Protein AF-A0A2L2YPL8-F1 (afdb_monomer_lite)

Foldseek 3Di:
DVVCVLPAPDPDDPQDQPPHDPGDPVNNCCCPVVVPVVVCVVVVHDDDDDDDDDDPDDDLVVVLVVCVVSVPDPVVSVVVVVVD

Secondary structure (DSSP, 8-state):
-HHHHHHHSSSS-TT--TT-TT--HHHHHHHHIIIIIHHHHHTTPPP--------S---HHHHHHHHHHTT--HHHHHHHHHH-

Structure (mmCIF, N/CA/C/O backbone):
data_AF-A0A2L2YPL8-F1
#
_entry.id   AF-A0A2L2YPL8-F1
#
loop_
_atom_site.group_PDB
_atom_site.id
_atom_site.type_symbol
_atom_site.label_atom_id
_atom_site.label_alt_id
_atom_site.label_comp_id
_atom_site.label_asym_id
_atom_site.label_entity_id
_atom_site.label_seq_id
_atom_site.pdbx_PDB_ins_code
_atom_site.Cartn_x
_atom_site.Cartn_y
_atom_site.Cartn_z
_atom_site.occupancy
_atom_site.B_iso_or_equiv
_atom_site.auth_seq_id
_atom_site.auth_comp_id
_atom_site.auth_asym_id
_atom_site.auth_atom_id
_atom_site.pdbx_PDB_model_num
ATOM 1 N N . LYS A 1 1 ? 11.317 8.975 -16.033 1.00 42.66 1 LYS A N 1
ATOM 2 C CA . LYS A 1 1 ? 10.222 9.963 -15.848 1.00 42.66 1 LYS A CA 1
ATOM 3 C C . LYS A 1 1 ? 8.849 9.368 -16.190 1.00 42.66 1 LYS A C 1
ATOM 5 O O . LYS A 1 1 ? 8.028 9.330 -15.295 1.00 42.66 1 LYS A O 1
ATOM 10 N N . ILE A 1 2 ? 8.631 8.786 -17.378 1.00 47.00 2 ILE A N 1
ATOM 11 C CA . ILE A 1 2 ? 7.315 8.269 -17.836 1.00 47.00 2 ILE A CA 1
ATOM 12 C C . ILE A 1 2 ? 6.662 7.226 -16.892 1.00 47.00 2 ILE A C 1
ATOM 14 O O . ILE A 1 2 ? 5.504 7.389 -16.523 1.00 47.00 2 ILE A O 1
ATOM 18 N N . ILE A 1 3 ? 7.400 6.207 -16.428 1.00 50.69 3 ILE A N 1
ATOM 19 C CA . ILE A 1 3 ? 6.853 5.132 -15.563 1.00 50.69 3 ILE A CA 1
ATOM 20 C C . ILE A 1 3 ? 6.393 5.669 -14.197 1.00 50.69 3 ILE A C 1
ATOM 22 O O . ILE A 1 3 ? 5.313 5.338 -13.715 1.00 50.69 3 ILE A O 1
ATOM 26 N N . ALA A 1 4 ? 7.193 6.546 -13.587 1.00 49.59 4 ALA A N 1
ATOM 27 C CA . ALA A 1 4 ? 6.851 7.183 -12.318 1.00 49.59 4 ALA A CA 1
ATOM 28 C C . ALA A 1 4 ? 5.618 8.092 -12.459 1.00 49.59 4 ALA A C 1
ATOM 30 O O . ALA A 1 4 ? 4.768 8.120 -11.576 1.00 49.59 4 ALA A O 1
ATOM 31 N N . THR A 1 5 ? 5.479 8.792 -13.589 1.00 47.97 5 THR A N 1
ATOM 32 C CA . THR A 1 5 ? 4.342 9.6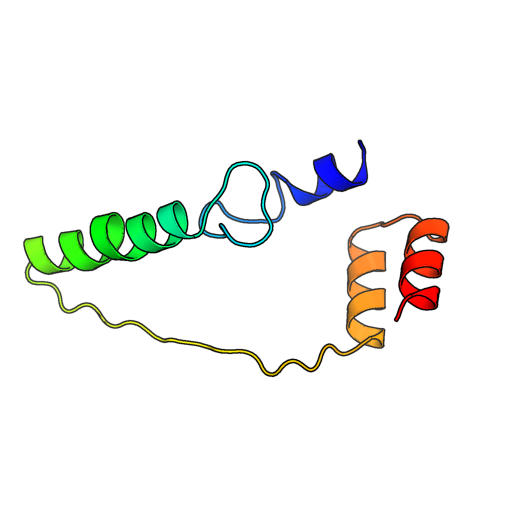87 -13.843 1.00 47.97 5 THR A CA 1
ATOM 33 C C . THR A 1 5 ? 3.030 8.931 -14.092 1.00 47.97 5 THR A C 1
ATOM 35 O O . THR A 1 5 ? 1.994 9.382 -13.608 1.00 47.97 5 THR A O 1
ATOM 38 N N . LEU A 1 6 ? 3.058 7.771 -14.764 1.00 51.66 6 LEU A N 1
ATOM 39 C CA . LEU A 1 6 ? 1.867 6.928 -14.969 1.00 51.66 6 LEU A CA 1
ATOM 40 C C . LEU A 1 6 ? 1.358 6.296 -13.661 1.00 51.66 6 LEU A C 1
ATOM 42 O O . LEU A 1 6 ? 0.153 6.237 -13.432 1.00 51.66 6 LEU A O 1
ATOM 46 N N . LEU A 1 7 ? 2.263 5.878 -12.771 1.00 53.69 7 LEU A N 1
ATOM 47 C CA . LEU A 1 7 ? 1.903 5.154 -11.545 1.00 53.69 7 LEU A CA 1
ATOM 48 C C . LEU A 1 7 ? 1.484 6.058 -10.373 1.00 53.69 7 LEU A C 1
ATOM 50 O O . LEU A 1 7 ? 0.754 5.616 -9.488 1.00 53.69 7 LEU A O 1
ATOM 54 N N . GLN A 1 8 ? 1.941 7.313 -10.315 1.00 53.19 8 GLN A N 1
ATOM 55 C CA . GLN A 1 8 ? 1.932 8.044 -9.040 1.00 53.19 8 GLN A CA 1
ATOM 56 C C . GLN A 1 8 ? 0.638 8.784 -8.678 1.00 53.19 8 GLN A C 1
ATOM 58 O O . GLN A 1 8 ? 0.447 9.044 -7.485 1.00 53.19 8 GLN A O 1
ATOM 63 N N . LYS A 1 9 ? -0.239 9.139 -9.632 1.00 52.28 9 LYS A N 1
ATOM 64 C CA . LYS A 1 9 ? -1.376 10.036 -9.316 1.00 52.28 9 LYS A CA 1
ATOM 65 C C . LYS A 1 9 ? -2.763 9.652 -9.839 1.00 52.28 9 LYS A C 1
ATOM 67 O O . LYS A 1 9 ? -3.724 10.089 -9.220 1.00 52.28 9 LYS A O 1
ATOM 72 N N . LYS A 1 10 ? -2.906 8.869 -10.918 1.00 58.69 10 LYS A N 1
ATOM 73 C CA . LYS A 1 10 ? -4.241 8.555 -11.482 1.00 58.69 10 LYS A CA 1
ATOM 74 C C . LYS A 1 10 ? -4.799 7.179 -11.108 1.00 58.69 10 LYS A C 1
ATOM 76 O O . LYS A 1 10 ? -6.007 7.058 -10.967 1.00 58.69 10 LYS A O 1
ATOM 81 N N . THR A 1 11 ? -3.953 6.169 -10.916 1.00 70.19 11 THR A N 1
ATOM 82 C CA . THR A 1 11 ? -4.423 4.778 -10.748 1.00 70.19 11 THR A CA 1
ATOM 83 C C . THR A 1 11 ? -4.541 4.348 -9.285 1.00 70.19 11 THR A C 1
ATOM 85 O O . THR A 1 11 ? -5.354 3.496 -8.946 1.00 70.19 11 THR A O 1
ATOM 88 N N . ILE A 1 12 ? -3.723 4.928 -8.403 1.00 77.19 12 ILE A N 1
ATOM 89 C CA . ILE A 1 12 ? -3.596 4.499 -7.008 1.00 77.19 12 ILE A CA 1
ATOM 90 C C . ILE A 1 12 ? -4.231 5.550 -6.095 1.00 77.19 12 ILE A C 1
ATOM 92 O O . ILE A 1 12 ? -3.788 6.701 -6.062 1.00 77.19 12 ILE A O 1
ATOM 96 N N . GLY A 1 13 ? -5.242 5.145 -5.321 1.00 79.44 13 GLY A N 1
ATOM 97 C CA . GLY A 1 13 ? -5.927 6.025 -4.374 1.00 79.44 13 GLY A CA 1
ATOM 98 C C . GLY A 1 13 ? -5.014 6.557 -3.263 1.00 79.44 13 GLY A C 1
ATOM 99 O O . GLY A 1 13 ? -3.943 6.016 -2.979 1.00 79.44 13 GLY A O 1
ATOM 100 N N . ASN A 1 14 ? -5.445 7.629 -2.597 1.00 82.06 14 ASN A N 1
ATOM 101 C CA . ASN A 1 14 ? -4.674 8.273 -1.522 1.00 82.06 14 ASN A CA 1
ATOM 102 C C . ASN A 1 14 ? -4.493 7.396 -0.271 1.00 82.06 14 ASN A C 1
ATOM 104 O O . ASN A 1 14 ? -3.666 7.725 0.574 1.00 82.06 14 ASN A O 1
ATOM 108 N N . TYR A 1 15 ? -5.240 6.294 -0.165 1.00 82.12 15 TYR A N 1
ATOM 109 C CA . TYR A 1 15 ? -5.147 5.329 0.930 1.00 82.12 15 TYR A CA 1
ATOM 110 C C . TYR A 1 15 ? -3.897 4.437 0.845 1.00 82.12 15 TYR A C 1
ATOM 112 O O . TYR A 1 15 ? -3.391 3.989 1.872 1.00 82.12 15 TYR A O 1
ATOM 120 N N . GLN A 1 16 ? -3.372 4.178 -0.359 1.00 84.75 16 GLN A N 1
ATOM 121 C CA . GLN A 1 16 ? -2.178 3.352 -0.526 1.00 84.75 16 GLN A CA 1
ATOM 122 C C . GLN A 1 16 ? -0.955 4.150 -0.081 1.00 84.75 16 GLN A C 1
ATOM 124 O O . GLN A 1 16 ? -0.646 5.181 -0.688 1.00 84.75 16 GLN A O 1
ATOM 129 N N . CYS A 1 17 ? -0.240 3.651 0.924 1.00 86.56 17 CYS A N 1
ATOM 130 C CA . CYS A 1 17 ? 0.994 4.270 1.413 1.00 86.56 17 CYS A CA 1
ATOM 131 C C . CYS A 1 17 ? 2.240 3.441 1.067 1.00 86.56 17 CYS A C 1
ATOM 133 O O . CYS A 1 17 ? 3.258 4.011 0.686 1.00 86.56 17 CYS A O 1
ATOM 135 N N . GLY A 1 18 ? 2.159 2.108 1.139 1.00 85.31 18 GLY A N 1
ATOM 136 C CA . GLY A 1 18 ? 3.285 1.222 0.827 1.00 85.31 18 GLY A CA 1
ATOM 137 C C . GLY A 1 18 ? 3.842 1.409 -0.590 1.00 85.31 18 GLY A C 1
ATOM 138 O O . GLY A 1 18 ? 3.086 1.616 -1.541 1.00 85.31 18 GLY A O 1
ATOM 139 N N . PHE A 1 19 ? 5.171 1.313 -0.720 1.00 83.50 19 PHE A N 1
ATOM 140 C CA . PHE A 1 19 ? 5.919 1.423 -1.984 1.00 83.50 19 PHE A CA 1
ATOM 141 C C . PHE A 1 19 ? 5.683 2.728 -2.769 1.00 83.50 19 PHE A C 1
ATOM 143 O O . PHE A 1 19 ? 5.880 2.770 -3.985 1.00 83.50 19 PHE A O 1
ATOM 150 N N . ARG A 1 20 ? 5.279 3.813 -2.093 1.00 84.00 20 ARG A N 1
ATOM 151 C CA . ARG A 1 20 ? 5.116 5.139 -2.703 1.00 84.00 20 ARG A CA 1
ATOM 152 C C . ARG A 1 20 ? 6.144 6.125 -2.173 1.00 84.00 20 ARG A C 1
ATOM 154 O O . ARG A 1 20 ? 6.433 6.187 -0.985 1.00 84.00 20 ARG A O 1
ATOM 161 N N . THR A 1 21 ? 6.651 6.957 -3.074 1.00 82.94 21 THR A N 1
ATOM 162 C CA . THR A 1 21 ? 7.489 8.101 -2.709 1.00 82.94 21 THR A CA 1
ATOM 163 C C . THR A 1 21 ? 6.710 9.057 -1.810 1.00 82.94 21 THR A C 1
ATOM 165 O O . THR A 1 21 ? 5.549 9.353 -2.102 1.00 82.94 21 THR A O 1
ATOM 168 N N . ALA A 1 22 ? 7.358 9.568 -0.761 1.00 85.69 22 ALA A N 1
ATOM 169 C CA . ALA A 1 22 ? 6.767 10.497 0.208 1.00 85.69 22 ALA A CA 1
ATOM 170 C C . ALA A 1 22 ? 5.527 9.957 0.955 1.00 85.69 22 ALA A C 1
ATOM 172 O O . ALA A 1 22 ? 4.687 10.732 1.406 1.00 85.69 22 ALA A O 1
ATOM 173 N N . ARG A 1 23 ? 5.403 8.630 1.083 1.00 87.44 23 ARG A N 1
ATOM 174 C CA . ARG A 1 23 ? 4.450 7.969 1.980 1.00 87.44 23 ARG A CA 1
ATOM 175 C C . ARG A 1 23 ? 5.180 6.912 2.794 1.00 87.44 23 ARG A C 1
ATOM 177 O O . ARG A 1 23 ? 6.007 6.172 2.269 1.00 87.44 23 ARG A O 1
ATOM 184 N N . SER A 1 24 ? 4.863 6.855 4.075 1.00 90.38 24 SER A N 1
ATOM 185 C CA . SER A 1 24 ? 5.479 5.966 5.050 1.00 90.38 24 SER A CA 1
ATOM 186 C C . SER A 1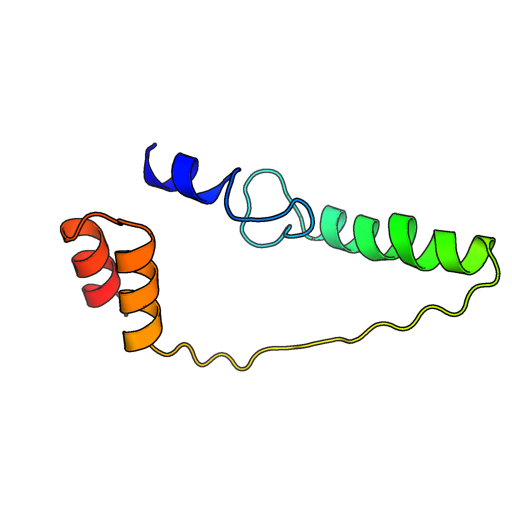 24 ? 4.442 5.056 5.702 1.00 90.38 24 SER A C 1
ATOM 188 O O . SER A 1 24 ? 3.232 5.279 5.622 1.00 90.38 24 SER A O 1
ATOM 190 N N . THR A 1 25 ? 4.921 4.035 6.408 1.00 90.81 25 THR A N 1
ATOM 191 C CA . THR A 1 25 ? 4.072 3.183 7.249 1.00 90.81 25 THR A CA 1
ATOM 192 C C . THR A 1 25 ? 3.386 3.989 8.356 1.00 90.81 25 THR A C 1
ATOM 194 O O . THR A 1 25 ? 2.266 3.665 8.744 1.00 90.81 25 THR A O 1
ATOM 197 N N . ILE A 1 26 ? 4.018 5.074 8.822 1.00 92.31 26 ILE A N 1
ATOM 198 C CA . ILE A 1 26 ? 3.451 5.985 9.824 1.00 92.31 26 ILE A CA 1
ATOM 199 C C . ILE A 1 26 ? 2.186 6.649 9.273 1.00 92.31 26 ILE A C 1
ATOM 201 O O . ILE A 1 26 ? 1.166 6.668 9.958 1.00 92.31 26 ILE A O 1
ATOM 205 N N . ASP A 1 27 ? 2.209 7.106 8.017 1.00 91.19 27 ASP A N 1
ATOM 206 C CA . ASP A 1 27 ? 1.036 7.711 7.370 1.00 91.19 27 ASP A CA 1
ATOM 207 C C . ASP A 1 27 ? -0.135 6.726 7.274 1.00 91.19 27 ASP A C 1
ATOM 209 O O . ASP A 1 27 ? -1.299 7.103 7.452 1.00 91.19 27 ASP A O 1
ATOM 213 N N . GLN A 1 28 ? 0.167 5.450 7.013 1.00 90.94 28 GLN A N 1
ATOM 214 C CA . GLN A 1 28 ? -0.843 4.400 6.928 1.00 90.94 28 GLN A CA 1
ATOM 215 C C . GLN A 1 28 ? -1.464 4.102 8.293 1.00 90.94 28 GLN A C 1
ATOM 217 O O . GLN A 1 28 ? -2.689 4.049 8.405 1.00 90.94 28 GLN A O 1
ATOM 222 N N . ILE A 1 29 ? -0.636 3.962 9.334 1.00 91.94 29 ILE A N 1
ATOM 223 C CA . ILE A 1 29 ? -1.100 3.745 10.709 1.00 91.94 29 ILE A CA 1
ATOM 224 C C . ILE A 1 29 ? -1.957 4.926 11.155 1.00 91.94 29 ILE A C 1
ATOM 226 O O . ILE A 1 29 ? -3.084 4.713 11.585 1.00 91.94 29 ILE A O 1
ATOM 230 N N . PHE A 1 30 ? -1.472 6.158 10.982 1.00 92.19 30 PHE A N 1
ATOM 231 C CA . PHE A 1 30 ? -2.199 7.367 11.365 1.00 92.19 30 PHE A CA 1
ATOM 232 C C . PHE A 1 30 ? -3.557 7.479 10.658 1.00 92.19 30 PHE A C 1
ATOM 234 O O . PHE A 1 30 ? -4.559 7.843 11.274 1.00 92.19 30 PHE A O 1
ATOM 241 N N . SER A 1 31 ? -3.620 7.119 9.374 1.00 90.62 31 SER A N 1
ATOM 242 C CA . SER A 1 31 ? -4.877 7.120 8.621 1.00 90.62 31 SER A CA 1
ATOM 243 C C . SER A 1 31 ? -5.889 6.111 9.170 1.00 90.62 31 SER A C 1
ATOM 245 O O . SER A 1 31 ? -7.078 6.408 9.222 1.00 90.62 31 SER A O 1
ATOM 247 N N . ILE A 1 32 ? -5.445 4.934 9.607 1.00 91.44 32 ILE A N 1
ATOM 248 C CA . ILE A 1 32 ? -6.336 3.922 10.183 1.00 91.44 32 ILE A CA 1
ATOM 249 C C . ILE A 1 32 ? -6.756 4.330 11.601 1.00 91.44 32 ILE A C 1
ATOM 251 O O . ILE A 1 32 ? -7.947 4.395 11.902 1.00 91.44 32 ILE A O 1
ATOM 255 N N . THR A 1 33 ? -5.795 4.633 12.472 1.00 91.00 33 THR A N 1
ATOM 256 C CA . THR A 1 33 ? -6.044 4.846 13.902 1.00 91.00 33 THR A CA 1
ATOM 257 C C . THR A 1 33 ? -6.738 6.179 14.170 1.00 91.00 33 THR A C 1
ATOM 259 O O . THR A 1 33 ? -7.829 6.211 14.737 1.00 91.00 33 THR A O 1
ATOM 262 N N . SER A 1 34 ? -6.149 7.286 13.723 1.00 87.06 34 SER A N 1
ATOM 263 C CA . SER A 1 34 ? -6.639 8.631 14.032 1.00 87.06 34 SER A CA 1
ATOM 264 C C . SER A 1 34 ? -7.819 9.042 13.158 1.00 87.06 34 SER A C 1
ATOM 266 O O . SER A 1 34 ? -8.759 9.654 13.657 1.00 87.06 34 SER A O 1
ATOM 268 N N . ASN A 1 35 ? -7.804 8.715 11.861 1.00 85.94 35 ASN A N 1
ATOM 269 C CA . ASN A 1 35 ? -8.866 9.179 10.961 1.00 85.94 35 ASN A CA 1
ATOM 270 C C . ASN A 1 35 ? -10.078 8.248 10.909 1.00 85.94 35 ASN A C 1
ATOM 272 O O . ASN A 1 35 ? -11.163 8.739 10.597 1.00 85.94 35 ASN A O 1
ATOM 276 N N . MET A 1 36 ? -9.919 6.948 11.183 1.00 91.00 36 MET A N 1
ATOM 277 C CA . MET A 1 36 ? -11.040 6.003 11.192 1.00 91.00 36 MET A CA 1
ATOM 278 C C . MET A 1 36 ? -11.392 5.593 12.619 1.00 91.00 36 MET A C 1
ATOM 280 O O . MET A 1 36 ? -12.386 6.083 13.143 1.00 91.00 36 MET A O 1
ATOM 284 N N . VAL A 1 37 ? -10.569 4.778 13.285 1.00 93.69 37 VAL A N 1
ATOM 285 C CA . VAL A 1 37 ? -10.914 4.180 14.592 1.00 93.69 37 VAL A CA 1
ATOM 286 C C . VAL A 1 37 ? -11.369 5.233 15.604 1.00 93.69 37 VAL A C 1
ATOM 288 O O . VAL A 1 37 ? -12.443 5.100 16.189 1.00 93.69 37 VAL A O 1
ATOM 291 N N . LYS A 1 38 ? -10.599 6.316 15.761 1.00 93.81 38 LYS A N 1
ATOM 292 C CA . LYS A 1 38 ? -10.914 7.381 16.719 1.00 93.81 38 LYS A CA 1
ATOM 293 C C . LYS A 1 38 ? -12.246 8.078 16.422 1.00 93.81 38 LYS A C 1
ATOM 295 O O . LYS A 1 38 ? -13.018 8.299 17.345 1.00 93.81 38 LYS A O 1
ATOM 300 N N . LYS A 1 39 ? -12.559 8.366 15.154 1.00 93.50 39 LYS A N 1
ATOM 301 C CA . LYS A 1 39 ? -13.823 9.030 14.786 1.00 93.50 39 LYS A CA 1
ATOM 302 C C . LYS A 1 39 ? -15.044 8.169 15.088 1.00 93.50 39 LYS A C 1
ATOM 304 O O . LYS A 1 39 ? -16.049 8.676 15.569 1.00 93.50 39 LYS A O 1
ATOM 309 N N . PHE A 1 40 ? -14.959 6.872 14.803 1.00 93.94 40 PHE A N 1
ATOM 310 C CA . PHE A 1 40 ? -16.047 5.940 15.100 1.00 93.94 40 PHE A CA 1
ATOM 311 C C . PHE A 1 40 ? -16.232 5.784 16.612 1.00 93.94 40 PHE A C 1
ATOM 313 O O . PHE A 1 40 ? -17.363 5.791 17.091 1.00 93.94 40 PHE A O 1
ATOM 320 N N . PHE A 1 41 ? -15.123 5.734 17.358 1.00 94.06 41 PHE A N 1
ATOM 321 C CA . PHE A 1 41 ? -15.141 5.726 18.817 1.00 94.06 41 PHE A CA 1
ATOM 322 C C . PHE A 1 41 ? -15.809 6.985 19.393 1.00 94.06 41 PHE A C 1
ATOM 324 O O . PHE A 1 41 ? -16.717 6.868 20.208 1.00 94.06 41 PHE A O 1
ATOM 331 N N . GLU A 1 42 ? -15.435 8.179 18.921 1.00 94.81 42 GLU A N 1
ATOM 332 C CA . GLU A 1 42 ? -16.032 9.457 19.347 1.00 94.81 42 GLU A CA 1
ATOM 333 C C . GLU A 1 42 ? -17.537 9.548 19.053 1.00 94.81 42 GLU A C 1
ATOM 335 O O . GLU A 1 42 ? -18.275 10.200 19.787 1.00 94.81 42 GLU A O 1
ATOM 340 N N . GLN A 1 43 ? -18.006 8.881 17.998 1.00 94.44 43 GLN A N 1
ATOM 341 C CA . GLN A 1 43 ? -19.418 8.860 17.610 1.00 94.44 43 GLN A CA 1
ATOM 342 C C . GLN A 1 43 ? -20.211 7.709 18.252 1.00 94.44 43 GLN A C 1
ATOM 344 O O . GLN A 1 43 ? -21.392 7.551 17.949 1.00 94.44 43 GLN A O 1
ATOM 349 N N . ASN A 1 44 ? -19.596 6.899 19.125 1.00 94.50 44 ASN A N 1
ATOM 350 C CA . ASN A 1 44 ? -20.186 5.671 19.678 1.00 94.50 44 ASN A CA 1
ATOM 351 C C . ASN A 1 44 ? -20.695 4.692 18.597 1.00 94.50 44 ASN A C 1
ATOM 353 O O . ASN A 1 44 ? -21.659 3.952 18.803 1.00 94.50 44 ASN A O 1
ATOM 357 N N . ILE A 1 45 ? -20.036 4.661 17.436 1.00 95.44 45 ILE A N 1
ATOM 358 C CA . ILE A 1 45 ? -20.354 3.748 16.335 1.00 95.44 45 ILE A CA 1
ATOM 359 C C . ILE A 1 45 ? -19.389 2.562 16.388 1.00 95.44 45 ILE A C 1
ATOM 361 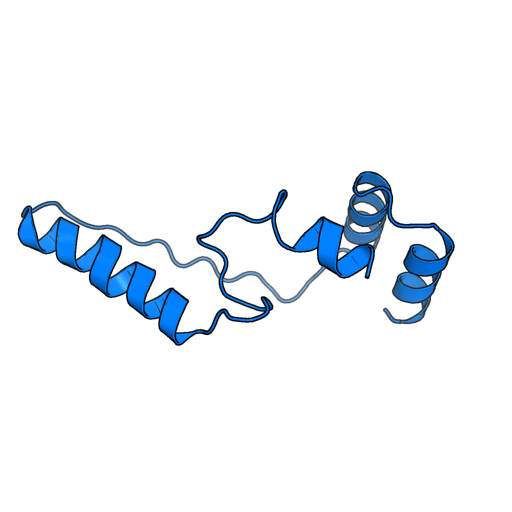O O . ILE A 1 45 ? -18.177 2.726 16.526 1.00 95.44 45 ILE A O 1
ATOM 365 N N . LYS A 1 46 ? -19.913 1.340 16.236 1.00 92.81 46 LYS A N 1
ATOM 366 C CA . LYS A 1 46 ? -19.074 0.135 16.167 1.00 92.81 46 LYS A CA 1
ATOM 367 C C . LYS A 1 46 ? -18.190 0.173 14.919 1.00 92.81 46 LYS A C 1
ATOM 369 O O . LYS A 1 46 ? -18.689 0.305 13.803 1.00 92.81 46 LYS A O 1
ATOM 374 N N . PHE A 1 47 ? -16.887 0.004 15.114 1.00 92.56 47 PHE A N 1
ATOM 375 C CA . PHE A 1 47 ? -15.908 -0.116 14.040 1.00 92.56 47 PHE A CA 1
ATOM 376 C C . PHE A 1 47 ? -15.485 -1.579 13.877 1.00 92.56 47 PHE A C 1
ATOM 378 O O . PHE A 1 47 ? -15.107 -2.229 14.850 1.00 92.56 47 PHE A O 1
ATOM 385 N N . TYR A 1 48 ? -15.525 -2.084 12.645 1.00 92.25 48 TYR A N 1
ATOM 386 C CA . TYR A 1 48 ? -15.072 -3.429 12.291 1.00 92.25 48 TYR A CA 1
ATOM 387 C C . TYR A 1 48 ? -13.964 -3.324 11.243 1.00 92.25 48 TYR A C 1
ATOM 389 O O . TYR A 1 48 ? -14.127 -2.631 10.239 1.00 92.25 48 TYR A O 1
ATOM 397 N N . GLN A 1 49 ? -12.849 -4.024 11.461 1.00 90.94 49 GLN A N 1
ATOM 398 C CA . GLN A 1 49 ? -11.705 -4.030 10.550 1.00 90.94 49 GLN A CA 1
ATOM 399 C C . GLN A 1 49 ? -11.400 -5.446 10.072 1.00 90.94 49 GLN A C 1
ATOM 401 O O . GLN A 1 49 ? -11.248 -6.361 10.878 1.00 90.94 49 GLN A O 1
ATOM 406 N N . LEU A 1 50 ? -11.269 -5.603 8.755 1.00 94.12 50 LEU A N 1
ATOM 407 C CA . LEU A 1 50 ? -10.841 -6.845 8.124 1.00 94.12 50 LEU A CA 1
ATOM 408 C C . LEU A 1 50 ? -9.370 -6.735 7.717 1.00 94.12 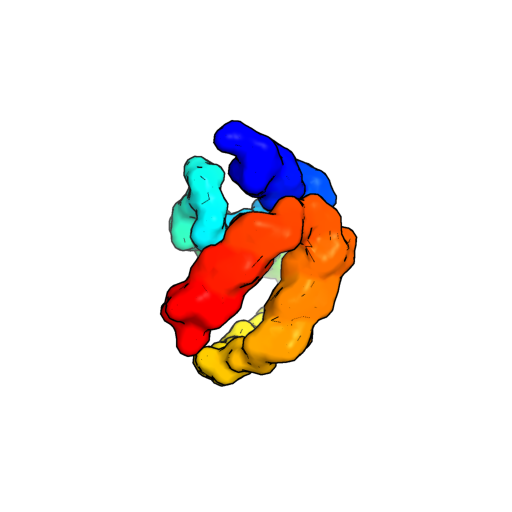50 LEU A C 1
ATOM 410 O O . LEU A 1 50 ? -9.001 -5.864 6.927 1.00 94.12 50 LEU A O 1
ATOM 414 N N . PHE A 1 51 ? -8.541 -7.636 8.239 1.00 91.31 51 PHE A N 1
ATOM 415 C CA . PHE A 1 51 ? -7.148 -7.775 7.830 1.00 91.31 51 PHE A CA 1
ATOM 416 C C . PHE A 1 51 ? -7.046 -8.854 6.756 1.00 91.31 51 PHE A C 1
ATOM 418 O O . PHE A 1 51 ? -7.393 -10.009 6.995 1.00 91.31 51 PHE A O 1
ATOM 425 N N . ILE A 1 52 ? -6.582 -8.463 5.570 1.00 91.19 52 ILE A N 1
ATOM 426 C CA . ILE A 1 52 ? -6.352 -9.369 4.446 1.00 91.19 52 ILE A CA 1
ATOM 427 C C . ILE A 1 52 ? -4.854 -9.383 4.180 1.00 91.19 52 ILE A C 1
ATOM 429 O O . ILE A 1 52 ? -4.295 -8.365 3.773 1.00 91.19 52 ILE A O 1
ATOM 433 N N . ASP A 1 53 ? -4.223 -10.533 4.399 1.00 91.19 53 ASP A N 1
ATOM 434 C CA . ASP A 1 53 ? -2.855 -10.783 3.960 1.00 91.19 53 ASP A CA 1
ATOM 435 C C . ASP A 1 53 ? -2.874 -11.691 2.730 1.00 91.19 53 ASP A C 1
ATOM 437 O O . ASP A 1 53 ? -3.604 -12.684 2.674 1.00 91.19 53 ASP A O 1
ATOM 441 N N . LEU A 1 54 ? -2.103 -11.321 1.712 1.00 87.19 54 LEU A N 1
ATOM 442 C CA . LEU A 1 54 ? -2.053 -12.054 0.454 1.00 87.19 54 LEU A CA 1
ATOM 443 C C . LEU A 1 54 ? -0.842 -12.981 0.460 1.00 87.19 54 LEU A C 1
ATOM 445 O O . LEU A 1 54 ? 0.280 -12.570 0.749 1.00 87.19 54 LEU A O 1
ATOM 449 N N . SER A 1 55 ? -1.050 -14.239 0.066 1.00 87.94 55 SER A N 1
ATOM 450 C CA . SER A 1 55 ? 0.065 -15.168 -0.122 1.00 87.94 55 SER A CA 1
ATOM 451 C C . SER A 1 55 ? 1.063 -14.610 -1.146 1.00 87.94 55 SER A C 1
ATOM 453 O O . SER A 1 55 ? 0.664 -14.001 -2.139 1.00 87.94 55 SER A O 1
ATOM 455 N N . ARG A 1 56 ? 2.364 -14.868 -0.956 1.00 77.69 56 ARG A N 1
ATOM 456 C CA . ARG A 1 56 ? 3.472 -14.342 -1.788 1.00 77.69 56 ARG A CA 1
ATOM 457 C C . ARG A 1 56 ? 3.470 -14.797 -3.262 1.00 77.69 56 ARG A C 1
ATOM 459 O O . ARG A 1 56 ? 4.452 -14.604 -3.973 1.00 77.69 56 ARG A O 1
ATOM 466 N N . ARG A 1 57 ? 2.407 -15.447 -3.734 1.00 80.56 57 ARG A N 1
ATOM 467 C CA . ARG A 1 57 ? 2.311 -16.008 -5.081 1.00 80.56 57 ARG A CA 1
ATOM 468 C C . ARG A 1 57 ? 1.727 -14.984 -6.043 1.00 80.56 57 ARG A C 1
ATOM 470 O O . ARG A 1 57 ? 0.526 -14.736 -6.054 1.00 80.56 57 ARG A O 1
ATOM 477 N N . MET A 1 58 ? 2.584 -14.444 -6.900 1.00 82.62 58 MET A N 1
ATOM 478 C CA . MET A 1 58 ? 2.164 -13.647 -8.047 1.00 82.62 58 MET A CA 1
ATOM 479 C C . MET A 1 58 ? 2.089 -14.536 -9.293 1.00 82.62 58 MET A C 1
ATOM 481 O O . MET A 1 58 ? 3.045 -15.237 -9.621 1.00 82.62 58 MET A O 1
ATOM 485 N N . ASN A 1 59 ? 0.959 -14.505 -10.001 1.00 88.94 59 ASN A N 1
ATOM 486 C CA . ASN A 1 59 ? 0.843 -15.155 -11.305 1.00 88.94 59 ASN A CA 1
ATOM 487 C C . ASN A 1 59 ? 1.495 -14.257 -12.372 1.00 88.94 59 ASN A C 1
ATOM 489 O O . ASN A 1 59 ? 1.063 -13.123 -12.585 1.00 88.94 59 ASN A O 1
ATOM 493 N N . ARG A 1 60 ? 2.535 -14.778 -13.029 1.00 87.50 60 ARG A N 1
ATOM 494 C CA . ARG A 1 60 ? 3.364 -14.039 -13.992 1.00 87.50 60 ARG A CA 1
ATOM 495 C C . ARG A 1 60 ? 2.607 -13.679 -15.264 1.00 87.50 60 ARG A C 1
ATOM 497 O O . ARG A 1 60 ? 2.669 -12.537 -15.696 1.00 87.50 60 ARG A O 1
ATOM 504 N N . GLU A 1 61 ? 1.834 -14.610 -15.814 1.00 88.88 61 GLU A N 1
ATOM 505 C CA . GLU A 1 61 ? 0.997 -14.364 -16.995 1.00 88.88 61 GLU A CA 1
ATOM 506 C C . GLU A 1 61 ? 0.019 -13.219 -16.732 1.00 88.88 61 GLU A C 1
ATOM 508 O O . GLU A 1 61 ? -0.063 -12.267 -17.509 1.00 88.88 61 GLU A O 1
ATOM 513 N N . LYS A 1 62 ? -0.647 -13.243 -15.569 1.00 89.62 62 LYS A N 1
ATOM 514 C CA . LYS A 1 62 ? -1.537 -12.153 -15.147 1.00 89.62 62 LYS A CA 1
ATOM 515 C C . LYS A 1 62 ? -0.796 -10.826 -15.008 1.00 89.62 62 LYS A C 1
ATOM 517 O O . LYS A 1 62 ? -1.333 -9.805 -15.427 1.00 89.62 62 LYS A O 1
ATOM 522 N N . LEU A 1 63 ? 0.424 -10.825 -14.466 1.00 87.94 63 LEU A N 1
ATOM 523 C CA . LEU A 1 63 ? 1.239 -9.611 -14.398 1.00 87.94 63 LEU A CA 1
ATOM 524 C C . LEU A 1 63 ? 1.506 -9.042 -15.801 1.00 87.94 63 LEU A C 1
ATOM 526 O O . LEU A 1 63 ? 1.329 -7.843 -16.000 1.00 87.94 63 LEU A O 1
ATOM 530 N N . TYR A 1 64 ? 1.867 -9.876 -16.781 1.00 86.75 64 TYR A N 1
ATOM 531 C CA . TYR A 1 64 ? 2.117 -9.417 -18.154 1.00 86.75 64 TYR A CA 1
ATOM 532 C C . TYR A 1 64 ? 0.876 -8.845 -18.822 1.00 86.75 64 TYR A C 1
ATOM 534 O O . TYR A 1 64 ? 0.959 -7.794 -19.460 1.00 86.75 64 TYR A O 1
ATOM 542 N N . HIS A 1 65 ? -0.275 -9.497 -18.649 1.00 89.06 65 HIS A N 1
ATOM 543 C CA . HIS A 1 65 ? -1.546 -8.965 -19.135 1.00 89.06 65 HIS A CA 1
ATOM 544 C C . HIS A 1 65 ? -1.840 -7.590 -18.530 1.00 89.06 65 HIS A C 1
ATOM 546 O O . HIS A 1 65 ? -2.205 -6.669 -19.255 1.00 89.06 65 HIS A O 1
ATOM 552 N N . ILE A 1 66 ? -1.600 -7.416 -17.227 1.00 87.62 66 ILE A N 1
ATOM 553 C CA . ILE A 1 66 ? -1.770 -6.126 -16.553 1.00 87.62 66 ILE A CA 1
ATOM 554 C C . ILE A 1 66 ? -0.802 -5.076 -17.121 1.00 87.62 66 ILE A C 1
ATOM 556 O O . ILE A 1 66 ? -1.236 -3.977 -17.451 1.00 87.62 66 ILE A O 1
ATOM 560 N N . LEU A 1 67 ? 0.485 -5.397 -17.289 1.00 86.19 67 LEU A N 1
ATOM 561 C CA . LEU A 1 67 ? 1.476 -4.461 -17.839 1.00 86.19 67 LEU A CA 1
ATOM 562 C C . LEU A 1 67 ? 1.132 -4.020 -19.270 1.00 86.19 67 LEU A C 1
ATOM 564 O O . LEU A 1 67 ? 1.283 -2.843 -19.593 1.00 86.19 67 LEU A O 1
ATOM 568 N N . ASN A 1 68 ? 0.624 -4.935 -20.099 1.00 86.44 68 ASN A N 1
ATOM 569 C CA . ASN A 1 68 ? 0.134 -4.608 -21.438 1.00 86.44 68 ASN A CA 1
ATOM 570 C C . ASN A 1 68 ? -1.107 -3.703 -21.387 1.00 86.44 68 ASN A C 1
ATOM 572 O O . ASN A 1 68 ? -1.174 -2.739 -22.143 1.00 86.44 68 ASN A O 1
ATOM 576 N N . ASN A 1 69 ? -2.046 -3.955 -20.468 1.00 88.12 69 ASN A N 1
ATOM 577 C CA . ASN A 1 69 ? -3.233 -3.109 -20.280 1.00 88.12 69 ASN A CA 1
ATOM 578 C C . ASN A 1 69 ? -2.883 -1.690 -19.799 1.00 88.12 69 ASN A C 1
ATOM 580 O O . ASN A 1 69 ? -3.618 -0.750 -20.077 1.00 88.12 69 ASN A O 1
ATOM 584 N N . PHE A 1 70 ? -1.766 -1.528 -19.086 1.00 84.69 70 PHE A N 1
ATOM 585 C CA . PHE A 1 70 ? -1.213 -0.221 -18.710 1.00 84.69 70 PHE A CA 1
ATOM 586 C C . PHE A 1 70 ? -0.369 0.428 -19.818 1.00 84.69 70 PHE A C 1
ATOM 588 O O . PHE A 1 70 ? 0.306 1.424 -19.556 1.00 84.69 70 PHE A O 1
ATOM 595 N N . GLU A 1 71 ? -0.382 -0.139 -21.028 1.00 87.00 71 GLU A N 1
ATOM 596 C CA . GLU A 1 71 ? 0.350 0.349 -22.201 1.00 87.00 71 GLU A CA 1
ATOM 597 C C . GLU A 1 71 ? 1.857 0.513 -21.932 1.00 87.00 71 GLU A C 1
ATOM 599 O O . GLU A 1 71 ? 2.534 1.387 -22.481 1.00 87.00 71 GLU A O 1
ATOM 604 N N . ILE A 1 72 ? 2.416 -0.340 -21.063 1.00 84.75 72 ILE A N 1
ATOM 605 C CA . ILE A 1 72 ? 3.848 -0.326 -20.775 1.00 84.75 72 ILE A CA 1
ATOM 606 C C . ILE A 1 72 ? 4.608 -0.748 -22.043 1.00 84.75 72 ILE A C 1
ATOM 608 O O . ILE A 1 72 ? 4.320 -1.805 -22.607 1.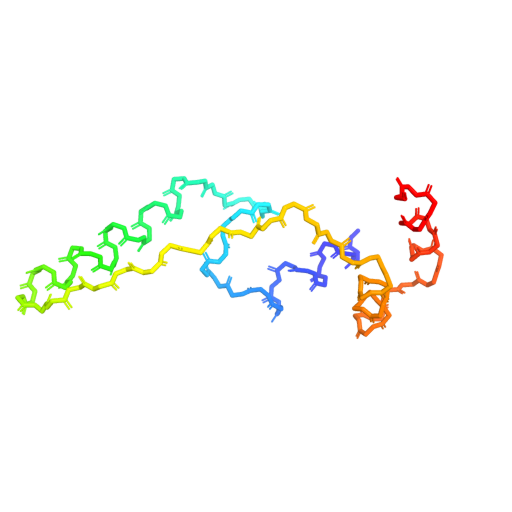00 84.75 72 ILE A O 1
ATOM 612 N N . PRO A 1 73 ? 5.625 0.021 -22.482 1.00 89.19 73 PRO A N 1
ATOM 613 C CA . PRO A 1 73 ? 6.382 -0.294 -23.686 1.00 89.19 73 PRO A CA 1
ATOM 614 C C . PRO A 1 73 ? 6.912 -1.731 -23.696 1.00 89.19 73 PRO A C 1
ATOM 616 O O . PRO A 1 73 ? 7.550 -2.171 -22.736 1.00 89.19 73 PRO A O 1
ATOM 619 N N . GLY A 1 74 ? 6.746 -2.436 -24.819 1.00 86.50 74 GLY A N 1
ATOM 620 C CA . GLY A 1 74 ? 7.109 -3.855 -24.937 1.00 86.50 74 GLY A CA 1
ATOM 621 C C . GLY A 1 74 ? 8.567 -4.176 -24.575 1.00 86.50 74 GLY A C 1
ATOM 622 O O . GLY A 1 74 ? 8.847 -5.239 -24.026 1.00 86.50 74 GLY A O 1
ATOM 623 N N . LYS A 1 75 ? 9.505 -3.237 -24.783 1.00 89.25 75 LYS A N 1
ATOM 624 C CA . LYS A 1 75 ? 10.907 -3.384 -24.341 1.00 89.25 75 LYS A CA 1
ATOM 625 C C . LYS A 1 75 ? 11.027 -3.493 -22.816 1.00 89.25 75 LYS A C 1
ATOM 627 O O . LYS A 1 75 ? 11.805 -4.310 -22.335 1.00 89.25 75 LYS A O 1
ATOM 632 N N . LEU A 1 76 ? 10.273 -2.685 -22.069 1.00 87.56 76 LEU A N 1
ATOM 633 C CA . LEU A 1 76 ? 10.249 -2.729 -20.605 1.00 87.56 76 LEU A CA 1
ATOM 634 C C . LEU A 1 76 ? 9.525 -3.978 -20.111 1.00 87.56 76 LEU A C 1
ATOM 636 O O . LEU A 1 76 ? 10.016 -4.629 -19.195 1.00 87.56 76 LEU A O 1
ATOM 640 N N . ASN A 1 77 ? 8.419 -4.353 -20.759 1.00 85.06 77 ASN A N 1
ATOM 641 C CA . ASN A 1 77 ? 7.697 -5.573 -20.411 1.00 85.06 77 ASN A CA 1
ATOM 642 C C . ASN A 1 77 ? 8.591 -6.821 -20.571 1.00 85.06 77 ASN A C 1
ATOM 644 O O . ASN A 1 77 ? 8.673 -7.665 -19.682 1.00 85.06 77 ASN A O 1
ATOM 648 N N . ARG A 1 78 ? 9.374 -6.877 -21.657 1.00 88.81 78 ARG A N 1
ATOM 649 C CA . ARG A 1 78 ? 10.370 -7.934 -21.882 1.00 88.81 78 ARG A CA 1
ATOM 650 C C . ARG A 1 78 ? 11.470 -7.953 -20.819 1.00 88.81 78 ARG A C 1
ATOM 652 O O . ARG A 1 78 ? 11.863 -9.030 -20.396 1.00 88.81 78 ARG A O 1
ATOM 659 N N . LEU A 1 79 ? 11.952 -6.789 -20.379 1.00 89.56 79 LEU A N 1
ATOM 660 C CA . LEU A 1 79 ? 12.956 -6.714 -19.310 1.00 89.56 79 LEU A CA 1
ATOM 661 C C . LEU A 1 79 ? 12.413 -7.231 -17.977 1.00 89.56 79 LEU A C 1
ATOM 663 O O . LEU A 1 79 ? 13.103 -7.986 -17.303 1.00 89.56 79 LEU A O 1
ATOM 667 N N . VAL A 1 80 ? 11.177 -6.869 -17.620 1.00 87.50 80 VAL A N 1
ATOM 668 C CA . VAL A 1 80 ? 10.511 -7.423 -16.433 1.00 87.50 80 VAL A CA 1
ATOM 669 C C . VAL A 1 80 ? 10.404 -8.944 -16.555 1.00 87.50 80 VAL A C 1
ATOM 671 O O . VAL A 1 80 ? 10.695 -9.640 -15.591 1.00 87.50 80 VAL A O 1
ATOM 674 N N . ASN A 1 81 ? 10.096 -9.461 -17.749 1.00 83.88 81 ASN A N 1
ATOM 675 C CA . ASN A 1 81 ? 10.024 -10.903 -17.989 1.00 83.88 81 ASN A CA 1
ATOM 676 C C . ASN A 1 81 ? 11.363 -11.634 -17.878 1.00 83.88 81 ASN A C 1
ATOM 678 O O . ASN A 1 81 ? 11.402 -12.783 -17.468 1.00 83.88 81 ASN A O 1
ATOM 682 N N . CYS A 1 82 ? 12.472 -10.973 -18.194 1.00 86.25 82 CYS A N 1
ATOM 683 C CA . CYS A 1 82 ? 13.794 -11.556 -17.980 1.00 86.25 82 CYS A CA 1
ATOM 684 C C . CYS A 1 82 ? 14.214 -11.594 -16.500 1.00 86.25 82 CYS A C 1
ATOM 686 O O . CYS A 1 82 ? 15.099 -12.370 -16.155 1.00 86.25 82 CYS A O 1
ATOM 688 N N . LEU A 1 83 ? 13.646 -10.734 -15.648 1.00 82.25 83 LEU A N 1
ATOM 689 C CA . LEU A 1 83 ? 14.044 -10.607 -14.240 1.00 82.25 83 LEU A CA 1
ATOM 690 C C . LEU A 1 83 ? 13.299 -11.553 -13.295 1.00 82.25 83 LEU A C 1
ATOM 692 O O . LEU A 1 83 ? 13.783 -11.799 -12.191 1.00 82.25 83 LEU A O 1
ATOM 696 N N . TYR A 1 84 ? 12.131 -12.044 -13.702 1.00 66.56 84 TYR A N 1
ATOM 697 C CA . TYR A 1 84 ? 11.308 -12.955 -12.915 1.00 66.56 84 TYR A CA 1
ATOM 698 C C . TYR A 1 84 ? 11.298 -14.323 -13.559 1.00 66.56 84 TYR A C 1
ATOM 700 O O . TYR A 1 84 ? 11.595 -15.304 -12.837 1.00 66.56 84 TYR A O 1
#

Sequence (84 aa):
KIIATLLQKKTIGNYQCGFRTARSTIDQIFSITSNMVK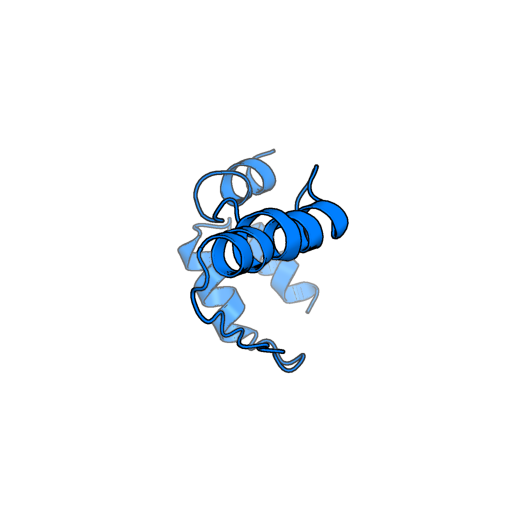KFFEQNIKFYQLFIDLSRRMNREKLYHILNNFEIPGKLNRLVNCLY

Radius of gyration: 17.75 Å; chains: 1; bounding box: 34×26×45 Å

Organism: Parasteatoda tepidariorum (NCBI:txid114398)

pLDDT: mean 83.36, std 13.04, range [42.66, 95.44]